Protein AF-A0A528MYQ1-F1 (afdb_monomer)

Radius of gyration: 16.03 Å; Cα contacts (8 Å, |Δi|>4): 44; chains: 1; bounding box: 33×30×44 Å

Solvent-accessible surface area (backbone atoms only — not comparable to full-atom values): 4767 Å² total; per-residue (Å²): 88,20,44,78,62,94,53,61,37,63,60,55,52,52,55,35,54,76,69,72,48,90,81,83,87,72,89,43,69,36,58,90,54,52,51,34,56,75,69,74,41,74,82,64,44,92,96,75,53,92,72,79,86,89,80,78,93,74,66,94,81,54,97,85,53,83,86,87,1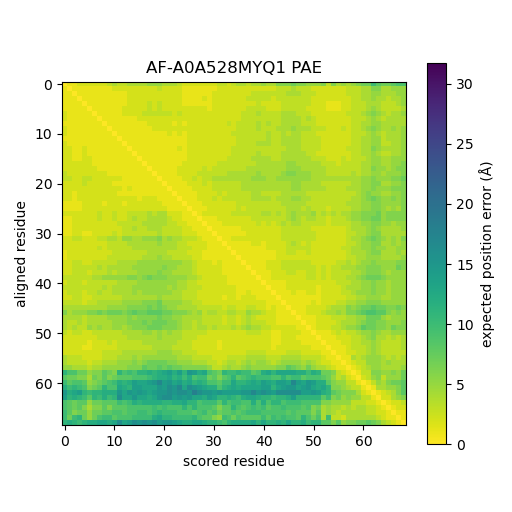28

Mean predicted aligned error: 3.92 Å

pLDDT: mean 93.75, std 6.12, range [75.31, 98.69]

Foldseek 3Di:
DFCPQPNCVVVVVVVCVVVVHDDDGDGDDDCLQVVCVVVVHHQDDPPPDDDHDDDDPDDPPDPPDDDPD

Nearest PDB structures (foldseek):
  1s4d-assembly5_J  TM=9.475E-01  e=1.864E-04  Pseudomonas denitrificans (nom. rej.)
  1s4d-assembly3_G  TM=8.872E-01  e=3.321E-04  Pseudomonas denitrificans (nom. rej.)
  1s4d-assembly1_A  TM=9.401E-01  e=6.836E-04  Pseudomonas denitrificans (nom. rej.)
  1s4d-assembly4_I  TM=9.618E-01  e=8.489E-04  Pseudomonas denitrificans (nom. rej.)
  3nei-assembly1_B  TM=8.495E-01  e=8.018E-02  Rhodobacter capsulatus SB 1003

Structure (mmCIF, N/CA/C/O backbone):
data_AF-A0A528MYQ1-F1
#
_entry.id   AF-A0A528MYQ1-F1
#
loop_
_atom_site.group_PDB
_atom_site.id
_atom_site.type_symbol
_atom_site.label_atom_id
_atom_site.label_alt_id
_atom_site.label_comp_id
_atom_site.label_asym_id
_atom_site.label_entity_id
_atom_site.label_seq_id
_atom_site.pdbx_PDB_ins_code
_atom_site.Cartn_x
_atom_site.Cartn_y
_atom_site.Cartn_z
_atom_site.occupancy
_atom_site.B_iso_or_equiv
_atom_site.auth_seq_id
_atom_site.auth_comp_id
_atom_site.auth_asym_id
_atom_site.auth_atom_id
_atom_site.pdbx_PDB_model_num
ATOM 1 N N . GLY A 1 1 ? 5.376 1.739 6.219 1.00 92.94 1 GLY A N 1
ATOM 2 C CA . GLY A 1 1 ? 4.393 1.146 5.298 1.00 92.94 1 GLY A CA 1
ATOM 3 C C . GLY A 1 1 ? 3.070 1.853 5.467 1.00 92.94 1 GLY A C 1
ATOM 4 O O . GLY A 1 1 ? 2.941 2.634 6.403 1.00 92.94 1 GLY A O 1
ATOM 5 N N . ASP A 1 2 ? 2.109 1.582 4.592 1.00 97.38 2 ASP A N 1
ATOM 6 C CA . ASP A 1 2 ? 0.722 1.998 4.813 1.00 97.38 2 ASP A CA 1
ATOM 7 C C . ASP A 1 2 ? -0.042 0.866 5.533 1.00 97.38 2 ASP A C 1
ATOM 9 O O . ASP A 1 2 ? 0.064 -0.277 5.079 1.00 97.38 2 ASP A O 1
ATOM 13 N N . PRO A 1 3 ? -0.787 1.130 6.626 1.00 96.94 3 PRO A N 1
ATOM 14 C CA . PRO A 1 3 ? -1.502 0.084 7.370 1.00 96.94 3 PRO A CA 1
ATOM 15 C C . PRO A 1 3 ? -2.523 -0.700 6.533 1.00 96.94 3 PRO A C 1
ATOM 17 O O . PRO A 1 3 ? -2.845 -1.846 6.852 1.00 96.94 3 PRO A O 1
ATOM 20 N N . TYR A 1 4 ? -3.041 -0.096 5.463 1.00 96.06 4 TYR A N 1
ATOM 21 C CA . TYR A 1 4 ? -4.087 -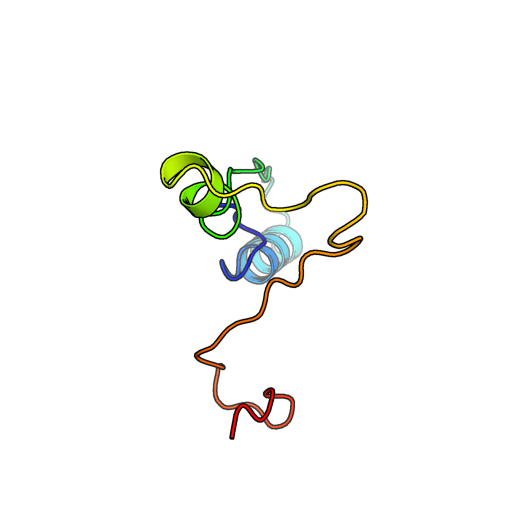0.666 4.619 1.00 96.06 4 TYR A CA 1
ATOM 22 C C . TYR A 1 4 ? -3.564 -1.272 3.312 1.00 96.06 4 TYR A C 1
ATOM 24 O O . TYR A 1 4 ? -4.353 -1.806 2.537 1.00 96.06 4 TYR A O 1
ATOM 32 N N . ILE A 1 5 ? -2.248 -1.279 3.078 1.00 95.81 5 ILE A N 1
ATOM 33 C CA . ILE A 1 5 ? -1.636 -1.961 1.929 1.00 95.81 5 ILE A CA 1
ATOM 34 C C . ILE A 1 5 ? -0.883 -3.191 2.434 1.00 95.81 5 ILE A C 1
ATOM 36 O O . ILE A 1 5 ? 0.210 -3.069 2.981 1.00 95.81 5 ILE A O 1
ATOM 40 N N . PHE A 1 6 ? -1.493 -4.371 2.273 1.00 93.62 6 PHE A N 1
ATOM 41 C CA . PHE A 1 6 ? -0.986 -5.680 2.733 1.00 93.62 6 PHE A CA 1
ATOM 42 C C . PHE A 1 6 ? -0.636 -5.765 4.234 1.00 93.62 6 PHE A C 1
ATOM 44 O O . PHE A 1 6 ? 0.002 -6.717 4.669 1.00 93.62 6 PHE A O 1
ATOM 51 N N . GLY A 1 7 ? -1.060 -4.783 5.036 1.00 93.75 7 GLY A N 1
ATOM 52 C CA . GLY A 1 7 ? -0.716 -4.667 6.456 1.00 93.75 7 GLY A CA 1
ATOM 53 C C . GLY A 1 7 ? -1.776 -5.184 7.426 1.00 93.75 7 GLY A C 1
ATOM 54 O O . GLY A 1 7 ? -1.586 -5.053 8.627 1.00 93.75 7 GLY A O 1
ATOM 55 N N . ARG A 1 8 ? -2.900 -5.726 6.930 1.00 95.56 8 ARG A N 1
ATOM 56 C CA . ARG A 1 8 ? -4.050 -6.198 7.736 1.00 95.56 8 ARG A CA 1
ATOM 57 C C . ARG A 1 8 ? -4.696 -5.144 8.650 1.00 95.56 8 ARG A C 1
ATOM 59 O O . ARG A 1 8 ? -5.587 -5.479 9.425 1.00 95.56 8 ARG A O 1
ATOM 66 N N . GLY A 1 9 ? -4.359 -3.859 8.509 1.00 97.19 9 GLY A N 1
ATOM 67 C CA . GLY A 1 9 ? -4.889 -2.801 9.377 1.00 97.19 9 GLY A CA 1
ATOM 68 C C . GLY A 1 9 ? -6.416 -2.666 9.341 1.00 97.19 9 GLY A C 1
ATOM 69 O O . GLY A 1 9 ? -7.015 -2.195 10.303 1.00 97.19 9 GLY A O 1
ATOM 70 N N . GLY A 1 10 ? -7.074 -3.105 8.261 1.00 97.50 10 GLY A N 1
ATOM 71 C CA . GLY A 1 10 ? -8.538 -3.145 8.186 1.00 97.50 10 GLY A CA 1
ATOM 72 C C . GLY A 1 10 ? -9.170 -4.124 9.184 1.00 97.50 10 GLY A C 1
ATOM 73 O O . GLY A 1 10 ? -10.218 -3.823 9.754 1.00 97.50 10 GLY A O 1
ATOM 74 N N . GLU A 1 11 ? -8.522 -5.263 9.446 1.00 97.94 11 GLU A N 1
ATOM 75 C CA . GLU A 1 11 ? -8.983 -6.248 10.434 1.00 97.94 11 GLU A CA 1
ATOM 76 C C . GLU A 1 11 ? -8.898 -5.677 11.855 1.00 97.94 11 GLU A C 1
ATOM 78 O O . GLU A 1 11 ? -9.848 -5.785 12.633 1.00 97.94 11 GLU A O 1
ATOM 83 N N . GLU A 1 12 ? -7.790 -5.003 12.167 1.00 98.19 12 GLU A N 1
ATOM 84 C CA . GLU A 1 12 ? -7.567 -4.334 13.452 1.00 98.19 12 GLU A CA 1
ATOM 85 C C . GLU A 1 12 ? -8.574 -3.197 13.674 1.00 98.19 12 GLU A C 1
ATOM 87 O O . GLU A 1 12 ? -9.222 -3.126 14.721 1.00 98.19 12 GLU A O 1
ATOM 92 N N . ALA A 1 13 ? -8.774 -2.345 12.663 1.00 98.25 13 ALA A N 1
ATOM 93 C CA . ALA A 1 13 ? -9.746 -1.256 12.702 1.00 98.25 13 ALA A CA 1
ATOM 94 C C . ALA A 1 13 ? -11.172 -1.774 12.945 1.00 98.25 13 ALA A C 1
ATOM 96 O O . ALA A 1 13 ? -11.908 -1.226 13.768 1.00 98.25 13 ALA A O 1
ATOM 97 N N . LEU A 1 14 ? -11.561 -2.860 12.269 1.00 98.50 14 LEU A N 1
ATOM 98 C CA . LEU A 1 14 ? -12.870 -3.481 12.448 1.00 98.50 14 LEU A CA 1
ATOM 99 C C . LEU A 1 14 ? -13.034 -4.082 13.850 1.00 98.50 14 LEU A C 1
ATOM 101 O O . LEU 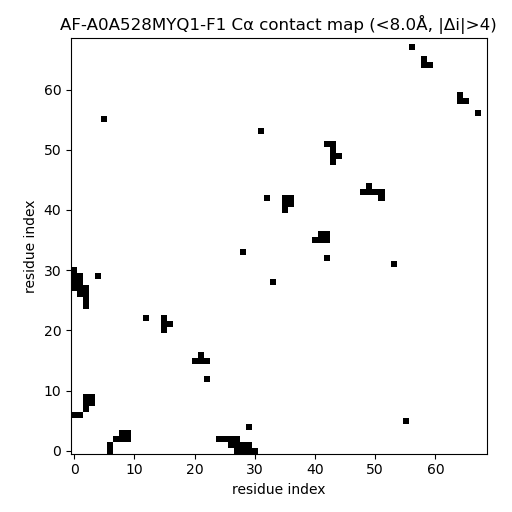A 1 14 ? -14.108 -3.967 14.445 1.00 98.50 14 LEU A O 1
ATOM 105 N N . ALA A 1 15 ? -11.986 -4.704 14.395 1.00 98.62 15 ALA A N 1
ATOM 106 C CA . ALA A 1 15 ? -11.997 -5.245 15.751 1.00 98.62 15 ALA A CA 1
ATOM 107 C C . ALA A 1 15 ? -12.201 -4.142 16.804 1.00 98.62 15 ALA A C 1
ATOM 109 O O . ALA A 1 15 ? -13.054 -4.291 17.681 1.00 98.62 15 ALA A O 1
ATOM 110 N N . LEU A 1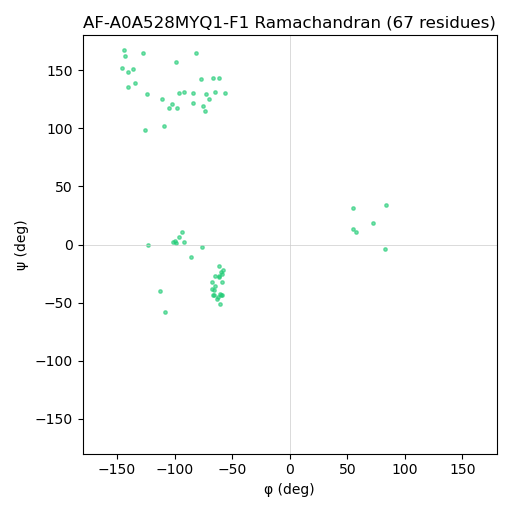 16 ? -11.491 -3.016 16.680 1.00 98.56 16 LEU A N 1
ATOM 111 C CA . LEU A 1 16 ? -11.632 -1.860 17.575 1.00 98.56 16 LEU A CA 1
ATOM 112 C C . LEU A 1 16 ? -13.014 -1.208 17.450 1.00 98.56 16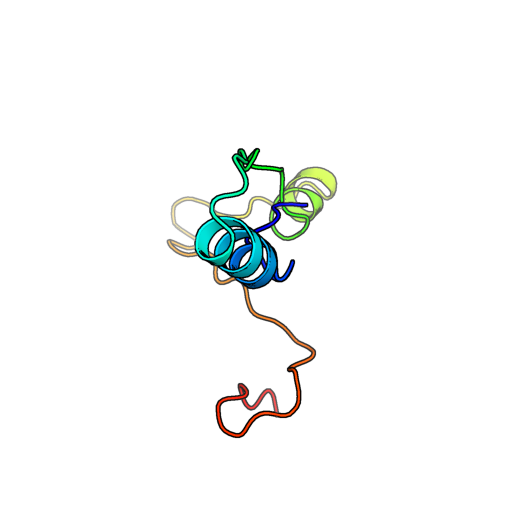 LEU A C 1
ATOM 114 O O . LEU A 1 16 ? -13.659 -0.932 18.463 1.00 98.56 16 LEU A O 1
ATOM 118 N N . ALA A 1 17 ? -13.507 -1.033 16.220 1.00 98.38 17 ALA A N 1
ATOM 119 C CA . ALA A 1 17 ? -14.830 -0.472 15.956 1.00 98.38 17 ALA A CA 1
ATOM 120 C C . ALA A 1 17 ? -15.951 -1.306 16.598 1.00 98.38 17 ALA A C 1
ATOM 122 O O . ALA A 1 17 ? -16.842 -0.751 17.237 1.00 98.38 17 ALA A O 1
ATOM 123 N N . ARG A 1 18 ? -15.883 -2.642 16.499 1.00 98.56 18 ARG A N 1
ATOM 124 C CA . ARG A 1 18 ? -16.858 -3.560 17.124 1.00 98.56 18 ARG A CA 1
ATOM 125 C C . ARG A 1 18 ? -16.909 -3.446 18.647 1.00 98.56 18 ARG A C 1
ATOM 127 O O . ARG A 1 18 ? -17.945 -3.736 19.233 1.00 98.56 18 ARG A O 1
ATOM 134 N N . GLN A 1 19 ? -15.810 -3.034 19.274 1.00 98.69 19 GLN A N 1
ATOM 135 C CA . GLN A 1 19 ? -15.715 -2.833 20.721 1.00 98.69 19 GLN A CA 1
ATOM 136 C C . GLN A 1 19 ? -15.939 -1.374 21.140 1.00 98.69 19 GLN A C 1
ATOM 138 O O . GLN A 1 19 ? -15.770 -1.044 22.311 1.00 98.69 19 GLN A O 1
ATOM 143 N N . ASN A 1 20 ? -16.325 -0.493 20.209 1.00 98.31 20 ASN A N 1
ATOM 144 C CA . ASN A 1 20 ? -16.465 0.948 20.437 1.00 98.31 20 ASN A CA 1
ATOM 145 C C . ASN A 1 20 ? -15.190 1.603 21.000 1.00 98.31 20 ASN A C 1
ATOM 147 O O . AS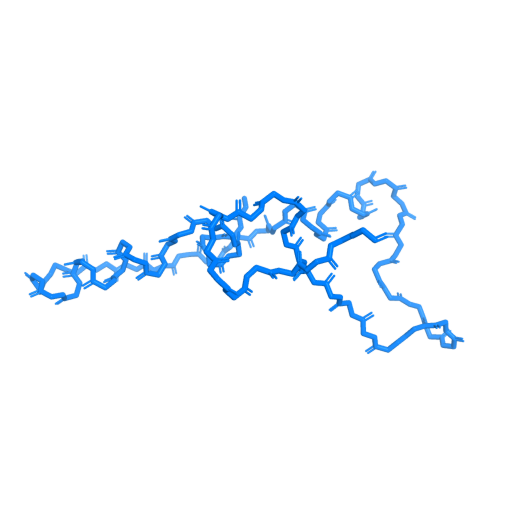N A 1 20 ? -15.265 2.572 21.755 1.00 98.31 20 ASN A O 1
ATOM 151 N N . ILE A 1 21 ? -14.013 1.083 20.643 1.00 98.69 21 ILE A N 1
ATOM 152 C CA . ILE A 1 21 ? -12.733 1.661 21.053 1.00 98.69 21 ILE A CA 1
ATOM 153 C C . ILE A 1 21 ? -12.384 2.784 20.069 1.00 98.69 21 ILE A C 1
ATOM 155 O O . ILE A 1 21 ? -12.273 2.514 18.873 1.00 98.69 21 ILE A O 1
ATOM 159 N N . PRO A 1 22 ? -12.192 4.036 20.525 1.00 98.44 22 PRO A N 1
ATOM 160 C CA . PRO A 1 22 ? -11.795 5.126 19.645 1.00 98.44 22 PRO A CA 1
ATOM 161 C C . PRO A 1 22 ? -10.398 4.888 19.075 1.00 98.44 22 PRO A C 1
ATOM 163 O O . PRO A 1 22 ? -9.449 4.625 19.813 1.00 98.44 22 PRO A O 1
ATOM 166 N N . PHE A 1 23 ? -10.254 5.036 17.762 1.00 98.19 23 PHE A N 1
ATOM 167 C CA . PHE A 1 23 ? -8.964 4.949 17.091 1.00 98.19 23 PHE A CA 1
ATOM 168 C C . PHE A 1 23 ? -8.883 5.933 15.928 1.00 98.19 23 PHE A C 1
ATOM 170 O O . PHE A 1 23 ? -9.878 6.501 15.475 1.00 98.19 23 PHE A O 1
ATOM 177 N N . ARG A 1 24 ? -7.663 6.119 15.431 1.00 97.94 24 ARG A N 1
ATOM 178 C CA . ARG A 1 24 ? -7.377 6.851 14.203 1.00 97.94 24 ARG A CA 1
ATOM 179 C C . ARG A 1 24 ? -6.386 6.045 13.386 1.00 97.94 24 ARG A C 1
ATOM 181 O O . ARG A 1 24 ? -5.410 5.542 13.931 1.00 97.94 24 ARG A O 1
ATOM 188 N N . VAL A 1 25 ? -6.604 5.997 12.078 1.00 97.38 25 VAL A N 1
ATOM 189 C CA . VAL A 1 25 ? -5.610 5.471 11.141 1.00 97.38 25 VAL A CA 1
ATOM 190 C C . VAL A 1 25 ? -4.805 6.626 10.571 1.00 97.38 25 VAL A C 1
ATOM 192 O O . VAL A 1 25 ? -5.355 7.645 10.148 1.00 97.38 25 VAL A O 1
ATOM 195 N N . LEU A 1 26 ? -3.486 6.478 10.612 1.00 97.12 26 LEU A N 1
ATOM 196 C CA . LEU A 1 26 ? -2.542 7.399 10.000 1.00 97.12 26 LEU A CA 1
ATOM 197 C C . LEU A 1 26 ? -1.999 6.733 8.739 1.00 97.12 26 LEU A C 1
ATOM 199 O O . LEU A 1 26 ? -1.381 5.673 8.821 1.00 97.12 26 LEU A O 1
ATOM 203 N N . SER A 1 27 ? -2.251 7.347 7.584 1.00 95.88 27 SER A N 1
ATOM 204 C CA . SER A 1 27 ? -1.697 6.882 6.312 1.00 95.88 27 SER A CA 1
ATOM 205 C C . SER A 1 27 ? -0.174 6.927 6.340 1.00 95.88 27 SER A C 1
ATOM 207 O O . SER A 1 27 ? 0.422 7.847 6.909 1.00 95.88 27 SER A O 1
ATOM 209 N N . GLY A 1 28 ? 0.453 5.947 5.700 1.00 95.56 28 GLY A N 1
ATOM 210 C CA . GLY A 1 28 ? 1.905 5.834 5.633 1.00 95.56 28 GLY A CA 1
ATOM 211 C C . GLY A 1 28 ? 2.410 5.689 4.203 1.00 95.56 28 GLY A C 1
ATOM 212 O O . GLY A 1 28 ? 1.667 5.376 3.280 1.00 95.56 28 GLY A O 1
ATOM 213 N N . LEU A 1 29 ? 3.713 5.891 4.005 1.00 95.19 29 LEU A N 1
ATOM 214 C CA . LEU A 1 29 ? 4.355 5.565 2.730 1.00 95.19 29 LEU A CA 1
ATOM 215 C C . LEU A 1 29 ? 4.528 4.045 2.623 1.00 95.19 29 LEU A C 1
ATOM 217 O O . LEU A 1 29 ? 5.197 3.420 3.456 1.00 9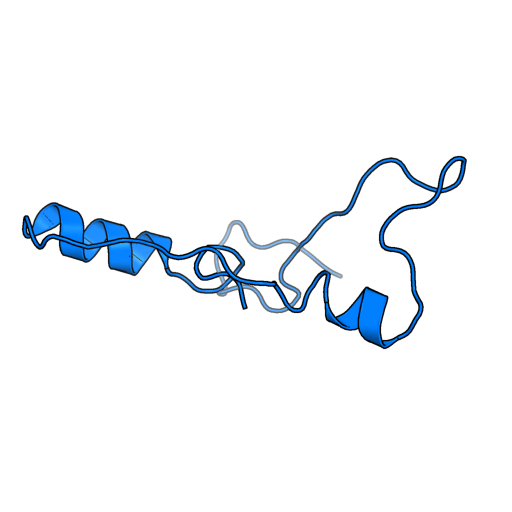5.19 29 LEU A O 1
ATOM 221 N N . THR A 1 30 ? 3.910 3.446 1.604 1.00 96.56 30 THR A N 1
ATOM 222 C CA . THR A 1 30 ? 4.078 2.022 1.292 1.00 96.56 30 THR A CA 1
ATOM 223 C C . THR A 1 30 ? 5.405 1.758 0.582 1.00 96.56 30 THR A C 1
ATOM 225 O O . THR A 1 30 ? 5.828 2.535 -0.280 1.00 96.56 30 THR A O 1
ATOM 228 N N . SER A 1 31 ? 6.038 0.629 0.909 1.00 95.50 31 SER A N 1
ATOM 229 C CA . SER A 1 31 ? 7.273 0.174 0.262 1.00 95.50 31 SER A CA 1
ATOM 230 C C . SER A 1 31 ? 7.095 -0.023 -1.242 1.00 95.50 31 SER A C 1
ATOM 232 O O . SER A 1 31 ? 8.022 0.264 -1.994 1.00 95.50 31 SER A O 1
ATOM 234 N N . GLY A 1 32 ? 5.894 -0.414 -1.690 1.00 93.38 32 GLY A N 1
ATOM 235 C CA . GLY A 1 32 ? 5.579 -0.611 -3.108 1.00 93.38 32 GLY A CA 1
ATOM 236 C C . GLY A 1 32 ? 5.793 0.631 -3.983 1.00 93.38 32 GLY A C 1
ATOM 237 O O . GLY A 1 32 ? 6.009 0.495 -5.181 1.00 93.38 32 GLY A O 1
ATOM 238 N N . LEU A 1 33 ? 5.789 1.835 -3.397 1.00 95.50 33 LEU A N 1
ATOM 239 C CA . LEU A 1 33 ? 6.084 3.086 -4.105 1.00 95.50 33 LEU A CA 1
ATOM 240 C C . LEU A 1 33 ? 7.396 3.722 -3.640 1.00 95.50 33 LEU A C 1
ATOM 242 O O . LEU A 1 33 ? 8.162 4.221 -4.464 1.00 95.50 33 LEU A O 1
ATOM 246 N N . SER A 1 34 ? 7.684 3.703 -2.333 1.00 96.19 34 SER A N 1
ATOM 247 C CA . SER A 1 34 ? 8.882 4.363 -1.805 1.00 96.19 34 SER A CA 1
ATOM 248 C C . SER A 1 34 ? 10.174 3.678 -2.251 1.00 96.19 34 SER A C 1
ATOM 250 O O . SER A 1 34 ? 11.174 4.362 -2.454 1.00 96.19 34 SER A O 1
ATOM 252 N N . ALA A 1 35 ? 10.164 2.355 -2.447 1.00 97.00 35 ALA A N 1
ATOM 253 C CA . ALA A 1 35 ? 11.329 1.625 -2.944 1.00 97.00 35 ALA A CA 1
ATOM 254 C C . ALA A 1 35 ? 11.663 1.994 -4.397 1.00 97.00 35 ALA A C 1
ATOM 256 O O . ALA A 1 35 ? 12.835 2.151 -4.725 1.00 97.00 35 ALA A O 1
ATOM 257 N N . LEU A 1 36 ? 10.645 2.205 -5.243 1.00 97.00 36 LEU A N 1
ATOM 258 C CA . LEU A 1 36 ? 10.831 2.652 -6.627 1.00 97.00 36 LEU A CA 1
ATOM 259 C C . LEU A 1 36 ? 11.537 4.010 -6.661 1.00 97.00 36 LEU A C 1
ATOM 261 O O . LEU A 1 36 ? 12.583 4.149 -7.289 1.00 97.00 36 LEU A O 1
ATOM 265 N N . ALA A 1 37 ? 11.020 4.980 -5.901 1.00 94.69 37 ALA A N 1
ATOM 266 C CA . ALA A 1 37 ? 11.630 6.301 -5.793 1.00 94.69 37 ALA A CA 1
ATOM 267 C C . ALA A 1 37 ? 13.058 6.237 -5.223 1.00 94.69 37 ALA A C 1
ATOM 269 O O . ALA A 1 37 ? 13.957 6.880 -5.761 1.00 94.69 37 ALA A O 1
ATOM 270 N N . GLY A 1 38 ? 13.286 5.425 -4.183 1.00 96.50 38 GLY A N 1
ATOM 271 C CA . GLY A 1 38 ? 14.616 5.206 -3.604 1.00 96.50 38 GLY A CA 1
ATOM 272 C C . GLY A 1 38 ? 15.622 4.588 -4.583 1.00 96.50 38 GLY A C 1
ATOM 273 O O . GLY A 1 38 ? 16.814 4.855 -4.477 1.00 96.50 38 GLY A O 1
ATOM 274 N N . ALA A 1 39 ? 15.141 3.817 -5.561 1.00 97.69 39 ALA A N 1
ATOM 275 C CA . ALA A 1 39 ? 15.938 3.243 -6.642 1.00 97.69 39 ALA A CA 1
ATOM 276 C C . ALA A 1 39 ? 16.009 4.130 -7.905 1.00 97.69 39 ALA A C 1
ATOM 278 O O . ALA A 1 39 ? 16.603 3.722 -8.900 1.00 97.69 39 ALA A O 1
ATOM 279 N N . GLY A 1 40 ? 15.399 5.322 -7.906 1.00 96.94 40 GLY A N 1
ATOM 280 C CA . GLY A 1 40 ? 15.340 6.196 -9.084 1.00 96.94 40 GLY A CA 1
ATOM 281 C C . GLY A 1 40 ? 14.404 5.703 -10.198 1.00 96.94 40 GLY A C 1
ATOM 282 O O . GLY A 1 40 ? 14.518 6.149 -11.338 1.00 96.94 40 GLY A O 1
ATOM 283 N N . ILE A 1 41 ? 13.477 4.793 -9.889 1.00 96.75 41 ILE A N 1
ATOM 284 C CA . ILE A 1 41 ? 12.508 4.228 -10.832 1.00 96.75 41 ILE A CA 1
ATOM 285 C C . ILE A 1 41 ? 11.174 4.979 -10.683 1.00 96.75 41 ILE A C 1
ATOM 287 O O . ILE A 1 41 ? 10.553 4.927 -9.619 1.00 96.75 41 ILE A O 1
ATOM 291 N N . PRO A 1 42 ? 10.679 5.677 -11.718 1.00 95.56 42 PRO A N 1
ATOM 292 C CA . PRO A 1 42 ? 9.363 6.298 -11.656 1.00 95.56 42 PRO A CA 1
ATOM 293 C C . PRO A 1 42 ? 8.263 5.230 -11.742 1.00 95.56 42 PRO A C 1
ATOM 295 O O . PRO A 1 42 ? 8.245 4.420 -12.665 1.00 95.56 42 PRO A O 1
ATOM 298 N N . ALA A 1 43 ? 7.299 5.254 -10.815 1.00 95.94 43 ALA A N 1
ATOM 299 C CA . ALA A 1 43 ? 6.163 4.323 -10.834 1.00 95.94 43 ALA A CA 1
ATOM 300 C C . ALA A 1 43 ? 5.246 4.521 -12.058 1.00 95.94 43 ALA A C 1
ATOM 302 O O . ALA A 1 43 ? 4.583 3.590 -12.518 1.00 95.94 43 ALA A O 1
ATOM 303 N N . THR A 1 44 ? 5.205 5.741 -12.601 1.00 97.06 44 THR A N 1
ATOM 304 C CA . THR A 1 44 ? 4.525 6.032 -13.865 1.00 97.06 44 THR A CA 1
ATOM 305 C C . THR A 1 44 ? 5.323 7.020 -14.702 1.00 97.06 44 THR A C 1
ATOM 307 O O . THR A 1 44 ? 5.987 7.906 -14.163 1.00 97.06 44 THR A O 1
ATOM 310 N N . MET A 1 45 ? 5.226 6.899 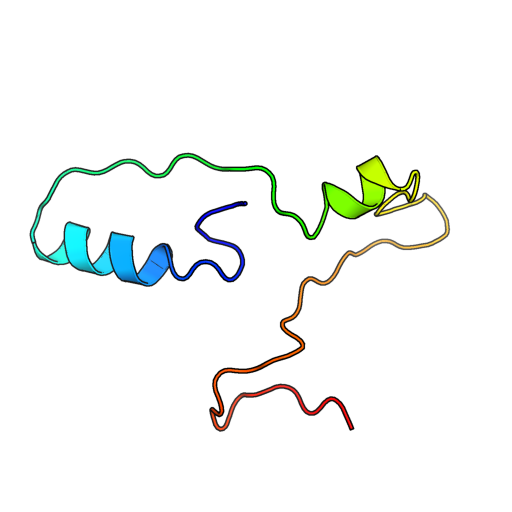-16.026 1.00 97.56 45 MET A N 1
ATOM 311 C CA . MET A 1 45 ? 5.764 7.887 -16.957 1.00 97.56 45 MET A CA 1
ATOM 312 C C . MET A 1 45 ? 4.806 8.102 -18.129 1.00 97.56 45 MET A C 1
ATOM 314 O O . MET A 1 45 ? 4.262 7.156 -18.705 1.00 97.56 45 MET A O 1
ATOM 318 N N . ARG A 1 46 ? 4.594 9.372 -18.495 1.00 97.50 46 ARG A N 1
ATOM 319 C CA . ARG A 1 46 ? 3.724 9.749 -19.615 1.00 97.50 46 ARG A CA 1
ATOM 320 C C . ARG A 1 46 ? 4.195 9.058 -20.895 1.00 97.50 46 ARG A C 1
ATOM 322 O O . ARG A 1 46 ? 5.365 9.135 -21.242 1.00 97.50 46 ARG A O 1
ATOM 329 N N . GLY A 1 47 ? 3.259 8.420 -21.598 1.00 97.00 47 GLY A N 1
ATOM 330 C CA . GLY A 1 47 ? 3.548 7.672 -22.824 1.00 97.00 47 GLY A CA 1
ATOM 331 C C . GLY A 1 47 ? 4.065 6.248 -22.594 1.00 97.00 47 GLY A C 1
ATOM 332 O O . GLY A 1 47 ? 4.207 5.524 -23.570 1.00 97.00 47 GLY A O 1
ATOM 333 N N . ILE A 1 48 ? 4.290 5.834 -21.340 1.00 97.38 48 ILE A N 1
ATOM 334 C CA . ILE A 1 48 ? 4.781 4.491 -20.996 1.00 97.38 48 ILE A CA 1
ATOM 335 C C . ILE A 1 48 ? 3.683 3.651 -20.344 1.00 97.38 48 ILE A C 1
ATOM 337 O O . ILE A 1 48 ? 3.309 2.609 -20.869 1.00 97.38 48 ILE A O 1
ATOM 341 N N . ASN A 1 49 ? 3.112 4.114 -19.230 1.00 97.06 49 ASN A N 1
ATOM 342 C CA . ASN A 1 49 ? 2.030 3.422 -18.529 1.00 97.06 49 ASN A CA 1
ATOM 343 C C . ASN A 1 49 ? 1.012 4.409 -17.941 1.00 97.06 49 ASN A C 1
ATOM 345 O O . ASN A 1 49 ? 1.271 5.603 -17.795 1.00 97.06 49 ASN A O 1
ATOM 349 N N . LYS A 1 50 ? -0.176 3.887 -17.620 1.00 95.88 50 LYS A N 1
ATOM 350 C CA . LYS A 1 50 ? -1.293 4.645 -17.022 1.00 95.88 50 LYS A CA 1
ATOM 351 C C . LYS A 1 50 ? -1.775 4.063 -15.692 1.00 95.88 50 LYS A C 1
ATOM 353 O O . LYS A 1 50 ? -2.715 4.590 -15.110 1.00 95.88 50 LYS A O 1
ATOM 358 N N . ALA A 1 51 ? -1.163 2.971 -15.242 1.00 96.25 51 ALA A N 1
ATOM 359 C CA . ALA A 1 51 ? -1.580 2.237 -14.060 1.00 96.25 51 ALA A CA 1
ATOM 360 C C . ALA A 1 51 ? -0.372 1.655 -13.323 1.00 96.25 51 ALA A C 1
ATOM 362 O O . ALA A 1 51 ? 0.653 1.342 -13.936 1.00 96.25 51 ALA A O 1
ATOM 363 N N . VAL A 1 52 ? -0.544 1.504 -12.013 1.00 96.19 52 VAL A N 1
ATOM 364 C CA . VAL A 1 52 ? 0.328 0.761 -11.103 1.00 96.19 52 VAL A CA 1
ATOM 365 C C . VAL A 1 52 ? -0.559 -0.263 -10.409 1.00 96.19 52 VAL A C 1
ATOM 367 O O . VAL A 1 52 ? -1.615 0.100 -9.895 1.00 96.19 52 VAL A O 1
ATOM 370 N N . ILE A 1 53 ? -0.142 -1.526 -10.412 1.00 95.06 53 ILE A N 1
ATOM 371 C CA . ILE A 1 53 ? -0.840 -2.610 -9.721 1.00 95.06 53 ILE A CA 1
ATOM 372 C C . ILE A 1 53 ? 0.047 -3.042 -8.561 1.00 95.06 53 ILE A C 1
ATOM 374 O O . ILE A 1 53 ? 1.218 -3.361 -8.756 1.00 95.06 53 ILE A O 1
ATOM 378 N N . LEU A 1 54 ? -0.510 -3.027 -7.354 1.00 94.06 54 LEU A N 1
ATOM 379 C CA . LEU A 1 54 ? 0.117 -3.610 -6.176 1.00 94.06 54 LEU A CA 1
ATOM 380 C C . LEU A 1 54 ? -0.565 -4.953 -5.925 1.00 94.06 54 LEU A C 1
ATOM 382 O O . LEU A 1 54 ? -1.777 -4.992 -5.729 1.00 94.06 54 LEU A O 1
ATOM 386 N N . ALA A 1 55 ? 0.206 -6.035 -5.934 1.00 92.25 55 ALA A N 1
ATOM 387 C CA . ALA A 1 55 ? -0.280 -7.389 -5.695 1.00 92.25 55 ALA A CA 1
ATOM 388 C C . ALA A 1 55 ? 0.684 -8.130 -4.759 1.00 92.25 55 ALA A C 1
ATOM 390 O O . ALA A 1 55 ? 1.879 -7.824 -4.733 1.00 92.25 55 ALA A O 1
ATOM 391 N N . THR A 1 56 ? 0.170 -9.081 -3.979 1.00 89.69 56 THR A N 1
ATOM 392 C CA . THR A 1 56 ? 1.019 -9.940 -3.148 1.00 89.69 56 THR A CA 1
ATOM 393 C C . THR A 1 56 ? 1.547 -11.108 -3.976 1.00 89.69 56 THR A C 1
ATOM 395 O O . THR A 1 56 ? 0.778 -11.782 -4.655 1.00 89.69 56 THR A O 1
ATOM 398 N N . GLY A 1 57 ? 2.858 -11.348 -3.913 1.00 88.56 57 GLY A N 1
ATOM 399 C CA . GLY A 1 57 ? 3.480 -12.542 -4.500 1.00 88.56 57 GLY A CA 1
ATOM 400 C C . GLY A 1 57 ? 3.450 -13.759 -3.570 1.00 88.56 57 GLY A C 1
ATOM 401 O O . GLY A 1 57 ? 3.767 -14.863 -3.993 1.00 88.56 57 GLY A O 1
ATOM 402 N N . HIS A 1 58 ? 3.082 -13.565 -2.299 1.00 87.00 58 HIS A N 1
ATOM 403 C CA . HIS A 1 58 ? 2.875 -14.644 -1.341 1.00 87.00 58 HIS A CA 1
ATOM 404 C C . HIS A 1 58 ? 1.476 -14.497 -0.761 1.00 87.00 58 HIS A C 1
ATOM 406 O O . HIS A 1 58 ? 1.213 -13.628 0.076 1.00 87.00 58 HIS A O 1
ATOM 412 N N . ALA A 1 59 ? 0.561 -15.281 -1.310 1.00 80.25 59 ALA A N 1
ATOM 413 C CA . ALA A 1 59 ? -0.831 -15.238 -0.925 1.00 80.25 59 ALA A CA 1
ATOM 414 C C . ALA A 1 59 ? -1.070 -16.046 0.361 1.00 80.25 59 ALA A C 1
ATOM 416 O O . ALA A 1 59 ? -0.201 -16.791 0.818 1.00 80.25 59 ALA A O 1
ATOM 417 N N . ALA A 1 60 ? -2.226 -15.838 0.991 1.00 80.44 60 ALA A N 1
ATOM 418 C CA . ALA A 1 60 ? -2.536 -16.444 2.284 1.00 80.44 60 ALA A CA 1
ATOM 419 C C . ALA A 1 60 ? -2.909 -17.938 2.180 1.00 80.44 60 ALA A C 1
ATOM 421 O O . ALA A 1 60 ? -3.128 -18.572 3.212 1.00 80.44 60 ALA A O 1
ATOM 422 N N . GLY A 1 61 ? -2.963 -18.497 0.966 1.00 78.62 61 GLY A N 1
ATOM 423 C CA . GLY A 1 61 ? -3.380 -19.869 0.694 1.00 78.62 61 GLY A CA 1
ATOM 424 C C . GLY A 1 61 ? -4.897 -20.007 0.604 1.00 78.62 61 GLY A C 1
ATOM 425 O O . GLY A 1 61 ? -5.436 -21.007 1.074 1.00 78.62 61 GLY A O 1
ATOM 426 N N . THR A 1 62 ? -5.593 -18.993 0.088 1.00 82.00 62 THR A N 1
ATOM 427 C CA . THR A 1 62 ? -7.054 -19.002 -0.074 1.00 82.00 62 THR A CA 1
ATOM 428 C C . THR A 1 62 ? -7.463 -19.357 -1.501 1.00 82.00 62 THR A C 1
ATOM 430 O O . THR A 1 62 ? -6.689 -19.173 -2.435 1.00 82.00 62 THR A O 1
ATOM 433 N N . ASP A 1 63 ? -8.692 -19.845 -1.683 1.00 75.31 63 ASP A N 1
ATOM 434 C CA . ASP A 1 63 ? -9.204 -20.248 -3.005 1.00 75.31 63 ASP A CA 1
ATOM 435 C C . ASP A 1 63 ? -9.260 -19.083 -4.021 1.00 75.31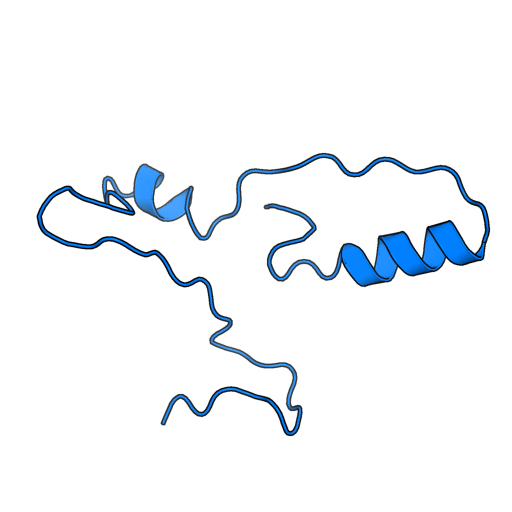 63 ASP A C 1
ATOM 437 O O . ASP A 1 63 ? -9.296 -19.323 -5.226 1.00 75.31 63 ASP A O 1
ATOM 441 N N . ASP A 1 64 ? -9.220 -17.832 -3.546 1.00 80.25 64 ASP A N 1
ATOM 442 C CA . ASP A 1 64 ? -9.218 -16.610 -4.365 1.00 80.25 64 ASP A CA 1
ATOM 443 C C . ASP A 1 64 ? -7.798 -16.087 -4.680 1.00 80.25 64 ASP A C 1
ATOM 445 O O . ASP A 1 64 ? -7.628 -14.957 -5.155 1.00 80.25 64 ASP A O 1
ATOM 449 N N . ASP A 1 65 ? -6.759 -16.871 -4.386 1.00 84.25 65 ASP A N 1
ATOM 450 C CA . ASP A 1 65 ? -5.373 -16.474 -4.616 1.00 84.25 65 ASP A CA 1
ATOM 451 C C . ASP A 1 65 ? -5.057 -16.348 -6.118 1.00 84.25 65 ASP A C 1
ATOM 453 O O . ASP A 1 65 ? -5.515 -17.118 -6.962 1.00 84.25 65 ASP A O 1
ATOM 457 N N . ILE A 1 66 ? -4.230 -15.357 -6.462 1.00 83.81 66 ILE A N 1
ATOM 458 C CA . ILE A 1 66 ? -3.761 -15.155 -7.838 1.00 83.81 66 ILE A CA 1
ATOM 459 C C . ILE A 1 66 ? -2.799 -16.292 -8.208 1.00 83.81 66 ILE A C 1
ATOM 461 O O . ILE A 1 66 ? -1.792 -16.490 -7.524 1.00 83.81 66 ILE A O 1
ATOM 465 N N . ASP A 1 67 ? -3.079 -16.986 -9.315 1.00 83.81 67 ASP A N 1
ATOM 466 C CA . ASP A 1 67 ? -2.135 -17.922 -9.930 1.00 83.81 67 ASP A CA 1
ATOM 467 C C . ASP A 1 67 ? -1.017 -17.141 -10.636 1.00 83.81 67 ASP A C 1
ATOM 469 O O . ASP A 1 67 ? -1.260 -16.377 -11.574 1.00 83.81 67 ASP A O 1
ATOM 473 N N . TRP A 1 68 ? 0.205 -17.301 -10.131 1.00 83.50 68 TRP A N 1
ATOM 474 C CA . TRP A 1 68 ? 1.414 -16.645 -10.638 1.00 83.50 68 TRP A CA 1
ATOM 475 C C . TRP A 1 68 ? 2.261 -17.555 -11.542 1.00 83.50 68 TRP A C 1
ATOM 477 O O . TRP A 1 68 ? 3.356 -17.143 -11.938 1.00 83.50 68 TRP A O 1
ATOM 487 N N . THR A 1 69 ? 1.800 -18.780 -11.817 1.00 77.38 69 THR A N 1
ATOM 488 C CA . THR A 1 69 ? 2.497 -19.783 -12.642 1.00 77.38 69 THR A CA 1
ATOM 489 C C . THR A 1 69 ? 2.258 -19.554 -14.132 1.00 77.38 69 THR A C 1
ATOM 491 O O . THR A 1 69 ? 3.221 -19.761 -14.907 1.00 77.38 69 THR A O 1
#

Sequence (69 aa):
GDPYIFGRGGEEALALARQNIPFRVLSGLTSGLSALAGAGIPATMRGINKAVILATGHAAGTDDDIDWT

Secondary structure (DSSP, 8-state):
--TTSSS-HHHHHHHHHHTT----------HHHHHHHHTT--S--TTT-S------SS--S-TT-----